Protein AF-A0A929NNJ4-F1 (afdb_monomer_lite)

Sequence (176 aa):
MVRTTPGKYLGALITALLLAGAASPASAVERREFLIELDGTFAEFVMYCTLIDGDIRKTVRRREYLPESYRIEADAVSCTVTMLDYRGRISGKLYADGRLIASAAQNAIRPIVKLRSDGPWGPARGVRSAVPIYRSPPPREPEPPTIPVVPPTGPGVPPVNPAVPPVNPSMPPSGQ

Structure (mmCIF, N/CA/C/O backbone):
data_AF-A0A929NNJ4-F1
#
_entry.id   AF-A0A929NNJ4-F1
#
loop_
_atom_site.group_PDB
_atom_site.id
_atom_site.type_symbol
_atom_site.label_atom_id
_atom_site.label_alt_id
_atom_site.label_comp_id
_atom_site.label_asym_id
_atom_site.label_entity_id
_atom_site.label_seq_id
_atom_site.pdbx_PDB_ins_code
_atom_site.Cartn_x
_atom_site.Cartn_y
_atom_site.Cartn_z
_atom_site.occupancy
_atom_site.B_iso_or_equiv
_atom_site.auth_seq_id
_atom_site.auth_comp_id
_atom_site.auth_asym_id
_atom_site.auth_atom_id
_atom_site.pdbx_PDB_model_num
ATOM 1 N N . MET A 1 1 ? -37.217 8.851 95.643 1.00 42.72 1 MET A N 1
ATOM 2 C CA . MET A 1 1 ? -35.910 8.753 94.949 1.00 42.72 1 MET A CA 1
ATOM 3 C C . MET A 1 1 ? -36.103 9.318 93.541 1.00 42.72 1 MET A C 1
ATOM 5 O O . MET A 1 1 ? -36.928 8.782 92.823 1.00 42.72 1 MET A O 1
ATOM 9 N N . VAL A 1 2 ? -35.764 10.593 93.291 1.00 39.16 2 VAL A N 1
ATOM 10 C CA . VAL A 1 2 ? -34.484 11.104 92.718 1.00 39.16 2 VAL A CA 1
ATOM 11 C C . VAL A 1 2 ? -34.218 10.486 91.329 1.00 39.16 2 VAL A C 1
ATOM 13 O O . VAL A 1 2 ? -33.918 9.306 91.261 1.00 39.16 2 VAL A O 1
ATOM 16 N N . ARG A 1 3 ? -34.643 11.121 90.222 1.00 42.41 3 ARG A N 1
ATOM 17 C CA . ARG A 1 3 ? -33.966 12.122 89.348 1.00 42.41 3 ARG A CA 1
ATOM 18 C C . ARG A 1 3 ? -32.731 11.619 88.558 1.00 42.41 3 ARG A C 1
ATOM 20 O O . ARG A 1 3 ? -31.843 10.997 89.122 1.00 42.41 3 ARG A O 1
ATOM 27 N N . THR A 1 4 ? -32.701 12.067 87.288 1.00 40.78 4 THR A N 1
ATOM 28 C CA . THR A 1 4 ? -31.572 12.363 86.359 1.00 40.78 4 THR A CA 1
ATOM 29 C C . THR A 1 4 ? -30.928 11.273 85.464 1.00 40.78 4 THR A C 1
ATOM 31 O O . THR A 1 4 ? -30.179 10.427 85.927 1.00 40.78 4 THR A O 1
ATOM 34 N N . THR A 1 5 ? -31.160 11.413 84.140 1.00 50.84 5 THR A N 1
ATOM 35 C CA . THR A 1 5 ? -30.254 11.205 82.959 1.00 50.84 5 THR A CA 1
ATOM 36 C C . THR A 1 5 ? -28.958 12.057 83.053 1.00 50.84 5 THR A C 1
ATOM 38 O O . THR A 1 5 ? -29.002 12.948 83.904 1.00 50.84 5 THR A O 1
ATOM 41 N N . PRO A 1 6 ? -27.867 11.970 82.214 1.00 54.28 6 PRO A N 1
ATOM 42 C CA . PRO A 1 6 ? -27.750 11.538 80.788 1.00 54.28 6 PRO A CA 1
ATOM 43 C C . PRO A 1 6 ? -26.390 10.888 80.328 1.00 54.28 6 PRO A C 1
ATOM 45 O O . PRO A 1 6 ? -25.454 10.750 81.104 1.00 54.28 6 PRO A O 1
ATOM 48 N N . GLY A 1 7 ? -26.233 10.595 79.020 1.00 45.91 7 GLY A N 1
ATOM 49 C CA . GLY A 1 7 ? -24.923 10.441 78.330 1.00 45.91 7 GLY A CA 1
ATOM 50 C C . GLY A 1 7 ? -25.023 9.699 76.979 1.00 45.91 7 GLY A C 1
ATOM 51 O O . GLY A 1 7 ? -25.159 8.487 76.966 1.00 45.91 7 GLY A O 1
ATOM 52 N N . LYS A 1 8 ? -25.225 10.376 75.835 1.00 47.72 8 LYS A N 1
ATOM 53 C CA . LYS A 1 8 ? -24.219 10.907 74.877 1.00 47.72 8 LYS A CA 1
ATOM 54 C C . LYS A 1 8 ? -23.260 9.869 74.251 1.00 47.72 8 LYS A C 1
ATOM 56 O O . LYS A 1 8 ? -22.149 9.721 74.731 1.00 47.72 8 LYS A O 1
ATOM 61 N N . TYR A 1 9 ? -23.647 9.316 73.099 1.00 50.12 9 TYR A N 1
ATOM 62 C CA . TYR A 1 9 ? -22.782 8.996 71.944 1.00 50.12 9 TYR A CA 1
ATOM 63 C C . TYR A 1 9 ? -23.667 9.246 70.706 1.00 50.12 9 TYR A C 1
ATOM 65 O O . TYR A 1 9 ? -24.702 8.609 70.565 1.00 50.12 9 TYR A O 1
ATOM 73 N N . LEU A 1 10 ? -23.547 10.355 69.967 1.00 49.69 10 LEU A N 1
ATOM 74 C CA . LEU A 1 10 ? -22.488 10.685 69.002 1.00 49.69 10 LEU A CA 1
ATOM 75 C C . LEU A 1 10 ? -22.126 9.481 68.124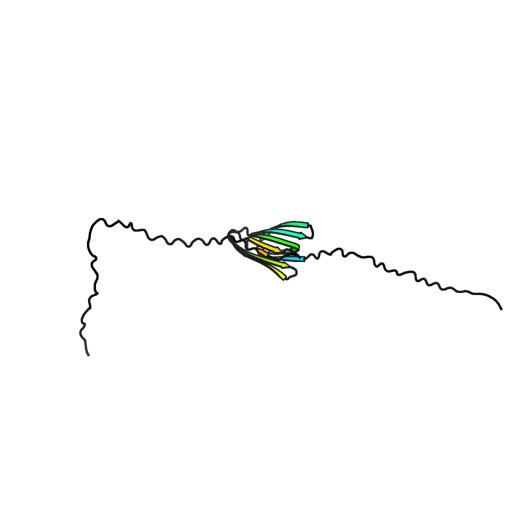 1.00 49.69 10 LEU A C 1
ATOM 77 O O . LEU A 1 10 ? -21.381 8.604 68.539 1.00 49.69 10 LEU A O 1
ATOM 81 N N . GLY A 1 11 ? -22.666 9.461 66.907 1.00 43.25 11 GLY A N 1
ATOM 82 C CA . GLY A 1 11 ? -22.386 8.430 65.914 1.00 43.25 11 GLY A CA 1
ATOM 83 C C . GLY A 1 11 ? -23.232 8.644 64.671 1.00 43.25 11 GLY A C 1
ATOM 84 O O . GLY A 1 11 ? -24.243 7.983 64.476 1.00 43.25 11 GLY A O 1
ATOM 85 N N . ALA A 1 12 ? -22.850 9.642 63.882 1.00 55.25 12 ALA A N 1
ATOM 86 C CA . ALA A 1 12 ? -23.418 9.921 62.577 1.00 55.25 12 ALA A CA 1
ATOM 87 C C . ALA A 1 12 ? -23.290 8.706 61.643 1.00 55.25 12 ALA A C 1
ATOM 89 O O . ALA A 1 12 ? -22.214 8.122 61.545 1.00 55.25 12 ALA A O 1
ATOM 90 N N . LEU A 1 13 ? -24.340 8.393 60.884 1.00 49.25 13 LEU A N 1
ATOM 91 C CA . LEU A 1 13 ? -24.173 7.718 59.598 1.00 49.25 13 LEU A CA 1
ATOM 92 C C . LEU A 1 13 ? -25.171 8.304 58.597 1.00 49.25 13 LEU A C 1
ATOM 94 O O . LEU A 1 13 ? -26.303 7.857 58.436 1.00 49.25 13 LEU A O 1
ATOM 98 N N . ILE A 1 14 ? -24.722 9.403 57.998 1.00 57.12 14 ILE A N 1
ATOM 99 C CA . ILE A 1 14 ? -25.339 10.092 56.873 1.00 57.12 14 ILE A CA 1
ATOM 100 C C . ILE A 1 14 ? -24.889 9.364 55.598 1.00 57.12 14 ILE A C 1
ATOM 102 O O . ILE A 1 14 ? -23.700 9.280 55.315 1.00 57.12 14 ILE A O 1
ATOM 106 N N . THR A 1 15 ? -25.879 8.854 54.868 1.00 54.75 15 THR A N 1
ATOM 107 C CA . THR A 1 15 ? -26.010 8.883 53.402 1.00 54.75 15 THR A CA 1
ATOM 108 C C . THR A 1 15 ? -24.862 8.338 52.544 1.00 54.75 15 THR A C 1
ATOM 110 O O . THR A 1 15 ? -23.898 9.034 52.245 1.00 54.75 15 THR A O 1
ATOM 113 N N . ALA A 1 16 ? -25.085 7.159 51.959 1.00 50.44 16 ALA A N 1
ATOM 114 C CA . ALA A 1 16 ? -24.471 6.766 50.691 1.00 50.44 16 ALA A CA 1
ATOM 115 C C . ALA A 1 16 ? -25.576 6.400 49.686 1.00 50.44 16 ALA A C 1
ATOM 117 O O . ALA A 1 16 ? -25.826 5.235 49.393 1.00 50.44 16 ALA A O 1
ATOM 118 N N . LEU A 1 17 ? -26.269 7.423 49.176 1.00 46.41 17 LEU A N 1
ATOM 119 C CA . LEU A 1 17 ? -27.062 7.310 47.955 1.00 46.41 17 LEU A CA 1
ATOM 120 C C . LEU A 1 17 ? -26.067 7.426 46.789 1.00 46.41 17 LEU A C 1
ATOM 122 O O . LEU A 1 17 ? -25.761 8.522 46.324 1.00 46.41 17 LEU A O 1
ATOM 126 N N . LEU A 1 18 ? -25.462 6.301 46.403 1.00 53.91 18 LEU A N 1
ATOM 127 C CA . LEU A 1 18 ? -24.557 6.240 45.258 1.00 53.91 18 LEU A CA 1
ATOM 128 C C . LEU A 1 18 ? -25.342 6.571 43.987 1.00 53.91 18 LEU A C 1
ATOM 130 O O . LEU A 1 18 ? -26.269 5.860 43.603 1.00 53.91 18 LEU A O 1
ATOM 134 N N . LEU A 1 19 ? -24.952 7.685 43.369 1.00 50.69 19 LEU A N 1
ATOM 135 C CA . LEU A 1 19 ? -25.428 8.166 42.085 1.00 50.69 19 LEU A CA 1
ATOM 136 C C . LEU A 1 19 ? -25.267 7.071 41.020 1.00 50.69 19 LEU A C 1
ATOM 138 O O . LEU A 1 19 ? -24.190 6.878 40.461 1.00 50.69 19 LEU A O 1
ATOM 142 N N . ALA A 1 20 ? -26.368 6.407 40.682 1.00 55.25 20 ALA A N 1
ATOM 143 C CA . ALA A 1 20 ? -26.547 5.780 39.382 1.00 55.25 20 ALA A CA 1
ATOM 144 C C . ALA A 1 20 ? -26.827 6.896 38.360 1.00 55.25 20 ALA A C 1
ATOM 146 O O . ALA A 1 20 ? -27.971 7.202 38.040 1.00 55.25 20 ALA A O 1
ATOM 147 N N . GLY A 1 21 ? -25.769 7.577 37.920 1.00 46.78 21 GLY A N 1
ATOM 148 C CA . GLY A 1 21 ? -25.830 8.667 36.949 1.00 46.78 21 GLY A CA 1
ATOM 149 C C . GLY A 1 21 ? -24.886 8.381 35.794 1.00 46.78 21 GLY A C 1
ATOM 150 O O . GLY A 1 21 ? -23.718 8.739 35.860 1.00 46.78 21 GLY A O 1
ATOM 151 N N . ALA A 1 22 ? -25.414 7.677 34.792 1.00 53.22 22 ALA A N 1
ATOM 152 C CA . ALA A 1 22 ? -24.862 7.388 33.471 1.00 53.22 22 ALA A CA 1
ATOM 153 C C . ALA A 1 22 ? -23.590 8.171 33.083 1.00 53.22 22 ALA A C 1
ATOM 155 O O . ALA A 1 22 ? -23.654 9.270 32.532 1.00 53.22 22 ALA A O 1
ATOM 156 N N . ALA A 1 23 ? -22.428 7.547 33.276 1.00 46.03 23 ALA A N 1
ATOM 157 C CA . ALA A 1 23 ? -21.293 7.820 32.413 1.00 46.03 23 ALA A CA 1
ATOM 158 C C . ALA A 1 23 ? -21.643 7.220 31.046 1.00 46.03 23 ALA A C 1
ATOM 160 O O . ALA A 1 23 ? -21.563 6.006 30.857 1.00 46.03 23 ALA A O 1
ATOM 161 N N . SER A 1 24 ? -22.105 8.054 30.113 1.00 51.75 24 SER A N 1
ATOM 162 C CA . SER A 1 24 ? -22.118 7.687 28.698 1.00 51.75 24 SER A CA 1
ATOM 163 C C . SER A 1 24 ? -20.737 7.124 28.364 1.00 51.75 24 SER A C 1
ATOM 165 O O . SER A 1 24 ? -19.749 7.792 28.688 1.00 51.75 24 SER A O 1
ATOM 167 N N . PRO A 1 25 ? -20.614 5.935 27.748 1.00 51.34 25 PRO A N 1
ATOM 168 C CA . PRO A 1 25 ? -19.348 5.576 27.150 1.00 51.34 25 PRO A CA 1
ATOM 169 C C . PRO A 1 25 ? -19.109 6.639 26.081 1.00 51.34 25 PRO A C 1
ATOM 171 O O . PRO A 1 25 ? -19.768 6.654 25.044 1.00 51.34 25 PRO A O 1
ATOM 174 N N . ALA A 1 26 ? -18.216 7.589 26.361 1.00 47.47 26 ALA A N 1
ATOM 175 C CA . ALA A 1 26 ? -17.496 8.251 25.297 1.00 47.47 26 ALA A CA 1
ATOM 176 C C . ALA A 1 26 ? -16.892 7.088 24.521 1.00 47.47 26 ALA A C 1
ATOM 178 O O . ALA A 1 26 ? -16.036 6.390 25.063 1.00 47.47 26 ALA A O 1
ATOM 179 N N . SER A 1 27 ? -17.473 6.782 23.360 1.00 45.88 27 SER A N 1
ATOM 180 C C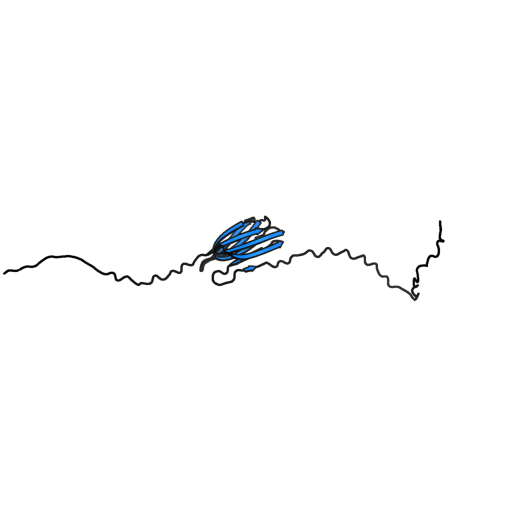A . SER A 1 27 ? -17.031 5.710 22.487 1.00 45.88 27 SER A CA 1
ATOM 181 C C . SER A 1 27 ? -15.539 5.907 22.303 1.00 45.88 27 SER A C 1
ATOM 183 O O . SER A 1 27 ? -15.118 6.815 21.588 1.00 45.88 27 SER A O 1
ATOM 185 N N . ALA A 1 28 ? -14.741 5.136 23.038 1.00 51.00 28 ALA A N 1
ATOM 186 C CA . ALA A 1 28 ? -13.317 5.074 22.828 1.00 51.00 28 ALA A CA 1
ATOM 187 C C . ALA A 1 28 ? -13.200 4.475 21.435 1.00 51.00 28 ALA A C 1
ATOM 189 O O . ALA A 1 28 ? -13.417 3.280 21.250 1.00 51.00 28 ALA A O 1
ATOM 190 N N . VAL A 1 29 ? -13.028 5.346 20.442 1.00 55.66 29 VAL A N 1
ATOM 191 C CA . VAL A 1 29 ? -12.755 4.945 19.071 1.00 55.66 29 VAL A CA 1
ATOM 192 C C . VAL A 1 29 ? -11.460 4.155 19.168 1.00 55.66 29 VAL A C 1
ATOM 194 O O . VAL A 1 29 ? -10.402 4.707 19.471 1.00 55.66 29 VAL A O 1
ATOM 197 N N . GLU A 1 30 ? -11.590 2.834 19.093 1.00 61.38 30 GLU A N 1
ATOM 198 C CA . GLU A 1 30 ? -10.492 1.896 19.248 1.00 61.38 30 GLU A CA 1
ATOM 199 C C . GLU A 1 30 ? -9.590 2.052 18.025 1.00 61.38 30 GLU A C 1
ATOM 201 O O . GLU A 1 30 ? -9.815 1.443 16.978 1.00 61.38 30 GLU A O 1
ATOM 206 N N . ARG A 1 31 ? -8.605 2.949 18.146 1.00 66.50 31 ARG A N 1
ATOM 207 C CA . ARG A 1 31 ? -7.603 3.189 17.111 1.00 66.50 31 ARG A CA 1
ATOM 208 C C . ARG A 1 31 ? -6.886 1.884 16.821 1.00 66.50 31 ARG A C 1
ATOM 210 O O . ARG A 1 31 ? -6.302 1.284 17.722 1.00 66.50 31 ARG A O 1
ATOM 217 N N . ARG A 1 32 ? -6.904 1.470 15.557 1.00 77.94 32 ARG A N 1
ATOM 218 C CA . ARG A 1 32 ? -6.194 0.270 15.119 1.00 77.94 32 ARG A CA 1
ATOM 219 C C . ARG A 1 32 ? -4.782 0.619 14.683 1.00 77.94 32 ARG A C 1
ATOM 221 O O . ARG A 1 32 ? -4.543 1.639 14.031 1.00 77.94 32 ARG A O 1
ATOM 228 N N . GLU A 1 33 ? -3.845 -0.260 15.021 1.00 89.38 33 GLU A N 1
ATOM 229 C CA . GLU A 1 33 ? -2.486 -0.180 14.503 1.00 89.38 33 GLU A CA 1
ATOM 230 C C . GLU A 1 33 ? -2.408 -0.950 13.180 1.00 89.38 33 GLU A C 1
ATOM 232 O O . GLU A 1 33 ? -2.652 -2.160 13.108 1.00 89.38 33 GLU A O 1
ATOM 237 N N . PHE A 1 34 ? -2.034 -0.242 12.118 1.00 90.31 34 PHE A N 1
ATOM 238 C CA . PHE A 1 34 ? -1.702 -0.821 10.827 1.00 90.31 34 PHE A CA 1
ATOM 239 C C . PHE A 1 34 ? -0.189 -0.851 10.628 1.00 90.31 34 PHE A C 1
ATOM 241 O O . PHE A 1 34 ? 0.508 0.133 10.879 1.00 90.31 34 PHE A O 1
ATOM 248 N N . LEU A 1 35 ? 0.309 -1.959 10.084 1.00 93.12 35 LEU A N 1
ATOM 249 C CA . LEU A 1 35 ? 1.682 -2.084 9.602 1.00 93.12 35 LEU A CA 1
ATOM 250 C C . LEU A 1 35 ? 1.663 -2.292 8.089 1.00 93.12 35 LEU A C 1
ATOM 252 O O . LEU A 1 35 ? 1.007 -3.202 7.584 1.00 93.12 35 LEU A O 1
ATOM 256 N N . ILE A 1 36 ? 2.397 -1.458 7.363 1.00 94.19 36 ILE A N 1
ATOM 257 C CA . ILE A 1 36 ? 2.657 -1.630 5.936 1.00 94.19 36 ILE A CA 1
ATOM 258 C C . ILE A 1 36 ? 4.092 -2.105 5.777 1.00 94.19 36 ILE A C 1
ATOM 260 O O . ILE A 1 36 ? 5.006 -1.426 6.227 1.00 94.19 36 ILE A O 1
ATOM 264 N N . GLU A 1 37 ? 4.287 -3.230 5.101 1.00 96.00 37 GLU A N 1
ATOM 265 C CA . GLU A 1 37 ? 5.607 -3.705 4.684 1.00 96.00 37 GLU A CA 1
ATOM 266 C C . GLU A 1 37 ? 5.710 -3.615 3.166 1.00 96.00 37 GLU A C 1
ATOM 268 O O . GLU A 1 37 ? 4.854 -4.146 2.449 1.00 96.00 37 GLU A O 1
ATOM 273 N N . LEU A 1 38 ? 6.754 -2.955 2.676 1.00 96.00 38 LEU A N 1
ATOM 274 C CA . LEU A 1 38 ? 7.072 -2.822 1.264 1.00 96.00 38 LEU A CA 1
ATOM 275 C C . LEU A 1 38 ? 8.399 -3.516 0.974 1.00 96.00 38 LEU A C 1
ATOM 277 O O . LEU A 1 38 ? 9.406 -3.274 1.631 1.00 96.00 38 LEU A O 1
ATOM 281 N N . ASP A 1 39 ? 8.398 -4.356 -0.048 1.00 95.69 39 ASP A N 1
ATOM 282 C CA . ASP A 1 39 ? 9.560 -5.128 -0.477 1.00 95.69 39 ASP A CA 1
ATOM 283 C C . ASP A 1 39 ? 9.597 -5.188 -2.007 1.00 95.69 39 ASP A C 1
ATOM 285 O O . ASP A 1 39 ? 8.575 -5.007 -2.675 1.00 95.69 39 ASP A O 1
ATOM 289 N N . GLY A 1 40 ? 10.758 -5.434 -2.600 1.00 91.50 40 GLY A N 1
ATOM 290 C CA . GLY A 1 40 ? 10.916 -5.404 -4.042 1.00 91.50 40 GLY A CA 1
ATOM 291 C C . GLY A 1 40 ? 12.353 -5.274 -4.517 1.00 91.50 40 GLY A C 1
ATOM 292 O O . GLY A 1 40 ? 13.310 -5.552 -3.804 1.00 91.50 40 GLY A O 1
ATOM 293 N N . THR A 1 41 ? 12.490 -4.874 -5.775 1.00 92.19 41 THR A N 1
ATOM 294 C CA . THR A 1 41 ? 13.759 -4.394 -6.321 1.00 92.19 41 THR A CA 1
ATOM 295 C C . THR A 1 41 ? 14.153 -3.118 -5.576 1.00 92.19 41 THR A C 1
ATOM 297 O O . THR A 1 41 ? 13.300 -2.254 -5.389 1.00 92.19 41 THR A O 1
ATOM 300 N N . PHE A 1 42 ? 15.420 -2.993 -5.165 1.00 92.12 42 PHE A N 1
ATOM 301 C CA . PHE A 1 42 ? 15.932 -1.765 -4.549 1.00 92.12 42 PHE A CA 1
ATOM 302 C C . PHE A 1 42 ? 15.760 -0.599 -5.527 1.00 92.12 42 PHE A C 1
ATOM 304 O O . PHE A 1 42 ? 16.390 -0.580 -6.583 1.00 92.12 42 PHE A O 1
ATOM 311 N N . ALA A 1 43 ? 14.851 0.311 -5.193 1.00 91.88 43 ALA A N 1
ATOM 312 C CA . ALA A 1 43 ? 14.374 1.371 -6.066 1.00 91.88 43 ALA A CA 1
ATOM 313 C C . ALA A 1 43 ? 13.715 2.465 -5.229 1.00 91.88 43 ALA A C 1
ATOM 315 O O . ALA A 1 43 ? 13.156 2.194 -4.160 1.00 91.88 43 ALA A O 1
ATOM 316 N N . GLU A 1 44 ? 13.725 3.691 -5.743 1.00 95.25 44 GLU A N 1
ATOM 317 C CA . GLU A 1 44 ? 12.958 4.778 -5.147 1.00 95.25 44 GLU A CA 1
ATOM 318 C C . GLU A 1 44 ? 11.456 4.580 -5.411 1.00 95.25 44 GLU A C 1
ATOM 320 O O . GLU A 1 44 ? 11.038 4.156 -6.495 1.00 95.25 44 GLU A O 1
ATOM 325 N N . PHE A 1 45 ? 10.616 4.927 -4.440 1.00 94.56 45 PHE A N 1
ATOM 326 C CA . PHE A 1 45 ? 9.167 4.913 -4.588 1.00 94.56 45 PHE A CA 1
ATOM 327 C C . PHE A 1 45 ? 8.520 6.170 -4.013 1.00 94.56 45 PHE A C 1
ATOM 329 O O . PHE A 1 45 ? 9.077 6.873 -3.173 1.00 94.56 45 PHE A O 1
ATOM 336 N N . VAL A 1 46 ? 7.291 6.439 -4.453 1.00 96.38 46 VAL A N 1
ATOM 337 C CA . VAL A 1 46 ? 6.402 7.425 -3.837 1.00 96.38 46 VAL A CA 1
ATOM 338 C C . VAL A 1 46 ? 5.161 6.711 -3.332 1.00 96.38 46 VAL A C 1
ATOM 340 O O . VAL A 1 46 ? 4.507 5.977 -4.072 1.00 96.38 46 VAL A O 1
ATOM 343 N N . MET A 1 47 ? 4.821 6.958 -2.072 1.00 95.56 47 MET A N 1
ATOM 344 C CA . MET A 1 47 ? 3.626 6.436 -1.428 1.00 95.56 47 MET A CA 1
ATOM 345 C C . MET A 1 47 ? 2.672 7.575 -1.080 1.00 95.56 47 MET A C 1
ATOM 347 O O . MET A 1 47 ? 3.064 8.573 -0.477 1.00 95.56 47 MET A O 1
ATOM 351 N N . TYR A 1 48 ? 1.403 7.400 -1.431 1.00 95.00 48 TYR A N 1
ATOM 352 C CA . TYR A 1 48 ? 0.303 8.277 -1.050 1.00 95.00 48 TYR A CA 1
ATOM 353 C C . TYR A 1 48 ? -0.688 7.483 -0.213 1.00 95.00 48 TYR A C 1
ATOM 355 O O . TYR A 1 48 ? -1.348 6.587 -0.737 1.00 95.00 48 TYR A O 1
ATOM 363 N N . CYS A 1 49 ? -0.803 7.820 1.067 1.00 92.44 49 CYS A N 1
ATOM 364 C CA . CYS A 1 49 ? -1.731 7.190 1.997 1.00 92.44 49 CYS A CA 1
ATOM 365 C C . CYS A 1 49 ? -2.826 8.166 2.405 1.00 92.44 49 CYS A C 1
ATOM 367 O O . CYS A 1 49 ? -2.544 9.262 2.885 1.00 92.44 49 CYS A O 1
ATOM 369 N N . THR A 1 50 ? -4.079 7.757 2.251 1.00 91.94 50 THR A N 1
ATOM 370 C CA . THR A 1 50 ? -5.220 8.379 2.919 1.00 91.94 50 THR A CA 1
ATOM 371 C C . THR A 1 50 ? -5.484 7.627 4.218 1.00 91.94 50 THR A C 1
ATOM 373 O O . THR A 1 50 ? -5.687 6.415 4.186 1.00 91.94 50 THR A O 1
ATOM 376 N N . LEU A 1 51 ? -5.471 8.353 5.331 1.00 91.25 51 LEU A N 1
ATOM 377 C CA . LEU A 1 51 ? -5.765 7.882 6.679 1.00 91.25 51 LEU A CA 1
ATOM 378 C C . LEU A 1 51 ? -7.126 8.433 7.102 1.00 91.25 51 LEU A C 1
ATOM 380 O O . LEU A 1 51 ? -7.419 9.603 6.832 1.00 91.25 51 LEU A O 1
ATOM 384 N N . ILE A 1 52 ? -7.932 7.597 7.743 1.00 88.25 52 ILE A N 1
ATOM 385 C CA . ILE A 1 52 ? -9.235 7.962 8.301 1.00 88.25 52 ILE A CA 1
ATOM 386 C C . ILE A 1 52 ? -9.169 7.703 9.809 1.00 88.25 52 ILE A C 1
ATOM 388 O O . ILE A 1 52 ? -8.810 6.595 10.195 1.00 88.25 52 ILE A O 1
ATOM 392 N N . ASP A 1 53 ? -9.463 8.714 10.626 1.00 86.56 53 ASP A N 1
ATOM 393 C CA . ASP A 1 53 ? -9.550 8.654 12.099 1.00 86.56 53 ASP A CA 1
ATOM 394 C C . ASP A 1 53 ? -10.842 9.380 12.509 1.00 86.56 53 ASP A C 1
ATOM 396 O O . ASP A 1 53 ? -10.925 10.610 12.425 1.00 86.56 53 ASP A O 1
ATOM 400 N N . GLY A 1 54 ? -11.894 8.622 12.816 1.00 82.12 54 GLY A N 1
ATOM 401 C CA . GLY A 1 54 ? -13.262 9.119 12.933 1.00 82.12 54 GLY A CA 1
ATOM 402 C C . GLY A 1 54 ? -13.709 9.879 11.679 1.00 82.12 54 GLY A C 1
ATOM 403 O O . GLY A 1 54 ? -13.668 9.360 10.562 1.00 82.12 54 GLY A O 1
ATOM 404 N N . ASP A 1 55 ? -14.097 11.142 11.861 1.00 82.12 55 ASP A N 1
ATOM 405 C CA . ASP A 1 55 ? -14.514 12.043 10.777 1.00 82.12 55 ASP A CA 1
ATOM 406 C C . ASP A 1 55 ? -13.334 12.726 10.058 1.00 82.12 55 ASP A C 1
ATOM 408 O O . ASP A 1 55 ? -13.514 13.457 9.078 1.00 82.12 55 ASP A O 1
ATOM 412 N N . ILE A 1 56 ? -12.103 12.517 10.532 1.00 83.75 56 ILE A N 1
ATOM 413 C CA . ILE A 1 56 ? -10.918 13.188 10.005 1.00 83.75 56 ILE A CA 1
ATOM 414 C C . ILE A 1 56 ? -10.310 12.354 8.882 1.00 83.75 56 ILE A C 1
ATOM 416 O O . ILE A 1 56 ? -9.913 11.204 9.060 1.00 83.75 56 ILE A O 1
ATOM 420 N N . ARG A 1 57 ? -10.140 12.988 7.717 1.00 90.06 57 ARG A N 1
ATOM 421 C CA . ARG A 1 57 ? -9.418 12.423 6.574 1.00 90.06 57 ARG A CA 1
ATOM 422 C C . ARG A 1 57 ? -8.099 13.156 6.354 1.00 90.06 57 ARG A C 1
ATOM 424 O O . ARG A 1 57 ? -8.087 14.320 5.957 1.00 90.06 57 ARG A O 1
ATOM 431 N N . LYS A 1 58 ? -6.977 12.456 6.526 1.00 89.56 58 LYS A N 1
ATOM 432 C CA . LYS A 1 58 ? -5.622 12.990 6.309 1.00 89.56 58 LYS A CA 1
ATOM 433 C C . LYS A 1 58 ? -4.948 12.293 5.135 1.00 89.56 58 LYS A C 1
ATOM 435 O O . LYS A 1 58 ? -5.028 11.079 5.003 1.00 89.56 58 LYS A O 1
ATOM 440 N N . THR A 1 59 ? -4.242 13.044 4.290 1.00 92.12 59 THR A N 1
ATOM 441 C CA . THR A 1 59 ? -3.401 12.462 3.231 1.00 92.12 59 THR A CA 1
ATOM 442 C C . THR A 1 59 ? -1.935 12.690 3.565 1.00 92.12 59 THR A C 1
ATOM 444 O O . THR A 1 59 ? -1.525 13.815 3.837 1.00 92.12 59 THR A O 1
ATOM 447 N N . VAL A 1 60 ? -1.146 11.619 3.546 1.00 93.31 60 VAL A N 1
ATOM 448 C CA . VAL A 1 60 ? 0.299 11.640 3.772 1.00 93.31 60 VAL A CA 1
ATOM 449 C C . VAL A 1 60 ? 0.996 11.169 2.505 1.00 93.31 60 VAL A C 1
ATOM 451 O O . VAL A 1 60 ? 0.626 10.150 1.921 1.00 93.31 60 VAL A O 1
ATOM 454 N N . ARG A 1 61 ? 2.015 11.917 2.085 1.00 95.50 61 ARG A N 1
ATOM 455 C CA . ARG A 1 61 ? 2.893 11.556 0.974 1.00 95.50 61 ARG A CA 1
ATOM 456 C C . ARG A 1 61 ? 4.283 11.254 1.518 1.00 95.50 61 ARG A C 1
ATOM 458 O O . ARG A 1 61 ? 4.815 12.055 2.280 1.00 95.50 61 ARG A O 1
ATOM 465 N N . ARG A 1 62 ? 4.873 10.145 1.084 1.00 94.62 62 ARG A N 1
ATOM 466 C CA . ARG A 1 62 ? 6.258 9.761 1.385 1.00 94.62 62 ARG A CA 1
ATOM 467 C C . ARG A 1 62 ? 7.009 9.436 0.102 1.00 94.62 62 ARG A C 1
ATOM 469 O O . ARG A 1 62 ? 6.392 9.036 -0.886 1.00 94.62 62 ARG A O 1
ATOM 476 N N . ARG A 1 63 ? 8.321 9.648 0.116 1.00 96.25 63 ARG A N 1
ATOM 477 C CA . ARG A 1 63 ? 9.234 9.323 -0.982 1.00 96.25 63 ARG A CA 1
ATOM 478 C C . ARG A 1 63 ? 10.510 8.758 -0.377 1.00 96.25 63 ARG A C 1
ATOM 480 O O . ARG A 1 63 ? 11.223 9.501 0.288 1.00 96.25 63 ARG A O 1
ATOM 487 N N . GLU A 1 64 ? 10.718 7.460 -0.546 1.00 95.56 64 GLU A N 1
ATOM 488 C CA . GLU A 1 64 ? 11.739 6.667 0.152 1.00 95.56 64 GLU A CA 1
ATOM 489 C C . GLU A 1 64 ? 12.223 5.529 -0.777 1.00 95.56 64 GLU A C 1
ATOM 491 O O . GLU A 1 64 ? 11.875 5.514 -1.963 1.00 95.56 64 GLU A O 1
ATOM 496 N N . TYR A 1 65 ? 13.041 4.600 -0.275 1.00 95.50 65 TYR A N 1
ATOM 497 C CA . TYR A 1 65 ? 13.612 3.484 -1.044 1.00 95.50 65 TYR A CA 1
ATOM 498 C C . TYR A 1 65 ? 13.121 2.138 -0.508 1.00 95.50 65 TYR A C 1
ATOM 500 O O . TYR A 1 65 ? 12.937 1.984 0.691 1.00 95.50 65 TYR A O 1
ATOM 508 N N . LEU A 1 66 ? 12.897 1.161 -1.389 1.00 93.19 66 LEU A N 1
ATOM 509 C CA . LEU A 1 66 ? 12.580 -0.215 -0.984 1.00 93.19 66 LEU A CA 1
ATOM 510 C C . LEU A 1 66 ? 13.835 -0.948 -0.473 1.00 93.19 66 LEU A C 1
ATOM 512 O O . LEU A 1 66 ? 14.904 -0.737 -1.049 1.00 93.19 66 LEU A O 1
ATOM 516 N N . PRO A 1 67 ? 13.716 -1.895 0.478 1.00 95.62 67 PRO A N 1
ATOM 517 C CA . PRO A 1 67 ? 12.520 -2.257 1.252 1.00 95.62 67 PRO A CA 1
ATOM 518 C C . PRO A 1 67 ? 12.263 -1.285 2.416 1.00 95.62 67 PRO A C 1
ATOM 520 O O . PRO A 1 67 ? 13.205 -0.710 2.947 1.00 95.62 67 PRO A O 1
ATOM 523 N N . GLU A 1 68 ? 11.004 -1.136 2.837 1.00 97.50 68 GLU A N 1
ATOM 524 C CA . GLU A 1 68 ? 10.631 -0.196 3.906 1.00 97.50 68 GLU A CA 1
ATOM 525 C C . GLU A 1 68 ? 9.376 -0.635 4.677 1.00 97.50 68 GLU A C 1
ATOM 527 O O . GLU A 1 68 ? 8.538 -1.373 4.147 1.00 97.50 68 GLU A O 1
ATOM 532 N N . SER A 1 69 ? 9.218 -0.172 5.923 1.00 96.25 69 SER A N 1
ATOM 533 C CA . SER A 1 69 ? 8.058 -0.498 6.763 1.00 96.25 69 SER A CA 1
ATOM 534 C C . SER A 1 69 ? 7.469 0.714 7.491 1.00 96.25 69 SER A C 1
ATOM 536 O O . SER A 1 69 ? 8.190 1.576 7.985 1.00 96.25 69 SER A O 1
ATOM 538 N N . TYR A 1 70 ? 6.139 0.771 7.605 1.00 95.12 70 TYR A N 1
ATOM 539 C CA . TYR A 1 70 ? 5.434 1.897 8.223 1.00 95.12 70 TYR A CA 1
ATOM 540 C C . TYR A 1 70 ? 4.372 1.445 9.211 1.00 95.12 70 TYR A C 1
ATOM 542 O O . TYR A 1 70 ? 3.448 0.720 8.844 1.00 95.12 70 TYR A O 1
ATOM 550 N N . ARG A 1 71 ? 4.456 1.966 10.436 1.00 94.31 71 ARG A N 1
ATOM 551 C CA . ARG A 1 71 ? 3.382 1.891 11.430 1.00 94.31 71 ARG A CA 1
ATOM 552 C C . ARG A 1 71 ? 2.470 3.103 11.306 1.00 94.31 71 ARG A C 1
ATOM 554 O O . ARG A 1 71 ? 2.942 4.231 11.147 1.00 94.31 71 ARG A O 1
ATOM 561 N N . ILE A 1 72 ? 1.168 2.857 11.326 1.00 91.44 72 ILE A N 1
ATOM 562 C CA . ILE A 1 72 ? 0.129 3.859 11.115 1.00 91.44 72 ILE A CA 1
ATOM 563 C C . ILE A 1 72 ? -0.996 3.588 12.107 1.00 91.44 72 ILE A C 1
ATOM 565 O O . ILE A 1 72 ? -1.596 2.520 12.080 1.00 91.44 72 ILE A O 1
ATOM 569 N N . GLU A 1 73 ? -1.324 4.580 12.924 1.00 90.12 73 GLU A N 1
ATOM 570 C CA . GLU A 1 73 ? -2.528 4.565 13.753 1.00 90.12 73 GLU A CA 1
ATOM 571 C C . GLU A 1 73 ? -3.657 5.266 12.996 1.00 90.12 73 GLU A C 1
ATOM 573 O O . GLU A 1 73 ? -3.524 6.433 12.611 1.00 90.12 73 GLU A O 1
ATOM 578 N N . ALA A 1 74 ? -4.731 4.531 12.713 1.00 89.06 74 ALA A N 1
ATOM 579 C CA . ALA A 1 74 ? -5.919 5.026 12.023 1.00 89.06 74 ALA A CA 1
ATOM 580 C C . ALA A 1 74 ? -7.085 4.042 12.215 1.00 89.06 74 ALA A C 1
ATOM 582 O O . ALA A 1 74 ? -6.880 2.890 12.587 1.00 89.06 74 ALA A O 1
ATOM 583 N N . ASP A 1 75 ? -8.301 4.450 11.869 1.00 86.06 75 ASP A N 1
ATOM 584 C CA . ASP A 1 75 ? -9.446 3.539 11.759 1.00 86.06 75 ASP A CA 1
ATOM 585 C C . ASP A 1 75 ? -9.439 2.800 10.415 1.00 86.06 75 ASP A C 1
ATOM 587 O O . ASP A 1 75 ? -9.817 1.630 10.319 1.00 86.06 75 ASP A O 1
ATOM 591 N N . ALA A 1 76 ? -8.981 3.477 9.358 1.00 87.75 76 ALA A N 1
ATOM 592 C CA . ALA A 1 76 ? -8.822 2.907 8.026 1.00 87.75 76 ALA A CA 1
ATOM 593 C C . ALA A 1 76 ? -7.657 3.550 7.263 1.00 87.75 76 ALA A C 1
ATOM 595 O O . ALA A 1 76 ? -7.301 4.714 7.468 1.00 87.75 76 ALA A O 1
ATOM 596 N N . VAL A 1 77 ? -7.082 2.789 6.329 1.00 89.62 77 VAL A N 1
ATOM 597 C CA . VAL A 1 77 ? -5.927 3.216 5.534 1.00 89.62 77 VAL A CA 1
ATOM 598 C C . VAL A 1 77 ? -6.088 2.815 4.074 1.00 89.62 77 VAL A C 1
ATOM 600 O O . VAL A 1 77 ? -6.460 1.692 3.755 1.00 89.62 77 VAL A O 1
ATOM 603 N N . SER A 1 78 ? -5.769 3.725 3.158 1.00 90.75 78 SER A N 1
ATOM 604 C CA . SER A 1 78 ? -5.714 3.454 1.721 1.00 90.75 78 SER A CA 1
ATOM 605 C C . SER A 1 78 ? -4.442 4.047 1.138 1.00 90.75 78 SER A C 1
ATOM 607 O O . SER A 1 78 ? -4.354 5.257 0.936 1.00 90.75 78 SER A O 1
ATOM 609 N N . CYS A 1 79 ? -3.474 3.193 0.829 1.00 92.12 79 CYS A N 1
ATOM 610 C CA . CYS A 1 79 ? -2.179 3.573 0.288 1.00 92.12 79 CYS A CA 1
ATOM 611 C C . CYS A 1 79 ? -2.027 3.144 -1.172 1.00 92.12 79 CYS A C 1
ATOM 613 O O . CYS A 1 79 ? -2.359 2.023 -1.554 1.00 92.12 79 CYS A O 1
ATOM 615 N N . THR A 1 80 ? -1.488 4.042 -1.990 1.00 93.19 80 THR A N 1
ATOM 616 C CA . THR A 1 80 ? -0.978 3.743 -3.332 1.00 93.19 80 THR A CA 1
ATOM 617 C C . THR A 1 80 ? 0.525 3.946 -3.321 1.00 93.19 80 THR A C 1
ATOM 619 O O . THR A 1 80 ? 0.990 5.020 -2.947 1.00 93.19 80 THR A O 1
ATOM 622 N N . VAL A 1 81 ? 1.270 2.930 -3.740 1.00 94.00 81 VAL A N 1
ATOM 623 C CA . VAL A 1 81 ? 2.727 2.956 -3.829 1.00 94.00 81 VAL A CA 1
ATOM 624 C C . VAL A 1 81 ? 3.122 2.804 -5.284 1.00 94.00 81 VAL A C 1
ATOM 626 O O . VAL A 1 81 ? 2.711 1.846 -5.938 1.00 94.00 81 VAL A O 1
ATOM 629 N N . THR A 1 82 ? 3.921 3.742 -5.774 1.00 92.9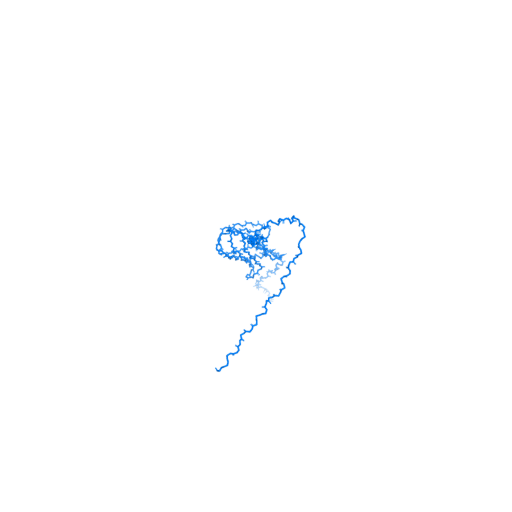4 82 THR A N 1
ATOM 630 C CA . THR A 1 82 ? 4.423 3.772 -7.145 1.00 92.94 82 THR A CA 1
ATOM 631 C C . THR A 1 82 ? 5.938 3.751 -7.101 1.00 92.94 82 THR A C 1
ATOM 633 O O . THR A 1 82 ? 6.550 4.670 -6.559 1.00 92.94 82 THR A O 1
ATOM 636 N N . MET A 1 83 ? 6.545 2.728 -7.690 1.00 92.25 83 MET A N 1
ATOM 637 C CA . MET A 1 83 ? 7.993 2.688 -7.871 1.00 92.25 83 MET A CA 1
ATOM 638 C C . MET A 1 83 ? 8.377 3.658 -8.996 1.00 92.25 83 MET A C 1
ATOM 640 O O . MET A 1 83 ? 7.724 3.685 -10.044 1.00 92.25 83 MET A O 1
ATOM 644 N N . LEU A 1 84 ? 9.391 4.489 -8.765 1.00 89.25 84 LEU A N 1
ATOM 645 C CA . LEU A 1 84 ? 9.818 5.521 -9.713 1.00 89.25 84 LEU A CA 1
ATOM 646 C C . LEU A 1 84 ? 10.738 4.975 -10.808 1.00 89.25 84 LEU A C 1
ATOM 648 O O . LEU A 1 84 ? 10.802 5.552 -11.897 1.00 89.25 84 LEU A O 1
ATOM 652 N N . ASP A 1 85 ? 11.385 3.843 -10.546 1.00 85.25 85 ASP A N 1
ATOM 653 C CA . ASP A 1 85 ? 12.257 3.185 -11.508 1.00 85.25 85 ASP A CA 1
ATOM 654 C C . ASP A 1 85 ? 11.503 2.628 -12.716 1.00 85.25 85 ASP A C 1
ATOM 656 O O . ASP A 1 85 ? 10.326 2.250 -12.667 1.00 85.25 85 ASP A O 1
ATOM 660 N N . TYR A 1 86 ? 12.220 2.557 -13.840 1.00 76.62 86 TYR A N 1
ATOM 661 C CA . TYR A 1 86 ? 11.635 2.154 -15.112 1.00 76.62 86 TYR A CA 1
ATOM 662 C C . TYR A 1 86 ? 11.137 0.709 -15.092 1.00 76.62 86 TYR A C 1
ATOM 664 O O . TYR A 1 86 ? 10.085 0.446 -15.659 1.00 76.62 86 TYR A O 1
ATOM 672 N N . ARG A 1 87 ? 11.841 -0.226 -14.445 1.00 86.69 87 ARG A N 1
ATOM 673 C CA . ARG A 1 87 ? 11.457 -1.644 -14.352 1.00 86.69 87 ARG A CA 1
ATOM 674 C C . ARG A 1 87 ? 11.831 -2.211 -12.996 1.00 86.69 87 ARG A C 1
ATOM 676 O O . ARG A 1 87 ? 12.894 -1.905 -12.476 1.00 86.69 87 ARG A O 1
ATOM 683 N N . GLY A 1 88 ? 10.989 -3.095 -12.478 1.00 88.81 88 GLY A N 1
ATOM 684 C CA . GLY A 1 88 ? 11.298 -3.852 -11.274 1.00 88.81 88 GLY A CA 1
ATOM 685 C C . GLY A 1 88 ? 10.066 -4.512 -10.679 1.00 88.81 88 GLY A C 1
ATOM 686 O O . GLY A 1 88 ? 8.973 -4.497 -11.256 1.00 88.81 88 GLY A O 1
ATOM 687 N N . ARG A 1 89 ? 10.264 -5.099 -9.503 1.00 91.94 89 ARG A N 1
ATOM 688 C CA . ARG A 1 89 ? 9.210 -5.720 -8.708 1.00 91.94 89 ARG A CA 1
ATOM 689 C C . ARG A 1 89 ? 8.939 -4.864 -7.484 1.00 91.94 89 ARG A C 1
ATOM 691 O O . ARG A 1 89 ? 9.876 -4.493 -6.794 1.00 91.94 89 ARG A O 1
ATOM 698 N N . ILE A 1 90 ? 7.669 -4.662 -7.165 1.00 92.12 90 ILE A N 1
ATOM 699 C CA . ILE A 1 90 ? 7.237 -4.149 -5.867 1.00 92.12 90 ILE A CA 1
ATOM 700 C C . ILE A 1 90 ? 6.162 -5.068 -5.298 1.00 92.12 90 ILE A C 1
ATOM 702 O O . ILE A 1 90 ? 5.303 -5.584 -6.017 1.00 92.12 90 ILE A O 1
ATOM 706 N N . SER A 1 91 ? 6.220 -5.290 -4.000 1.00 93.12 91 SER A N 1
ATOM 707 C CA . SER A 1 91 ? 5.232 -6.008 -3.218 1.00 93.12 91 SER A CA 1
ATOM 708 C C . SER A 1 91 ? 4.937 -5.224 -1.957 1.00 93.12 91 SER A C 1
ATOM 710 O O . SER A 1 91 ? 5.827 -4.629 -1.362 1.00 93.12 91 SER A O 1
ATOM 712 N N . GLY A 1 92 ? 3.672 -5.214 -1.579 1.00 92.81 92 GLY A N 1
ATOM 713 C CA . GLY A 1 92 ? 3.191 -4.571 -0.382 1.00 92.81 92 GLY A CA 1
ATOM 714 C C . GLY A 1 92 ? 2.323 -5.535 0.407 1.00 92.81 92 GLY A C 1
ATOM 715 O O . GLY A 1 92 ? 1.521 -6.281 -0.167 1.00 92.81 92 GLY A O 1
ATOM 716 N N . LYS A 1 93 ? 2.475 -5.507 1.722 1.00 92.38 93 LYS A N 1
ATOM 717 C CA . LYS A 1 93 ? 1.639 -6.217 2.682 1.00 92.38 93 LYS A CA 1
ATOM 718 C C . LYS A 1 93 ? 1.085 -5.206 3.673 1.00 92.38 93 LYS A C 1
ATOM 720 O O . LYS A 1 93 ? 1.784 -4.281 4.069 1.00 92.38 93 LYS A O 1
ATOM 725 N N . LEU A 1 94 ? -0.173 -5.380 4.042 1.00 90.38 94 LEU A N 1
ATOM 726 C CA . LEU A 1 94 ? -0.864 -4.572 5.033 1.00 90.38 94 LEU A CA 1
ATOM 727 C C . LEU A 1 94 ? -1.354 -5.495 6.141 1.00 90.38 94 LEU A C 1
ATOM 729 O O . LEU A 1 94 ? -2.127 -6.422 5.880 1.00 90.38 94 LEU A O 1
ATOM 733 N N . TYR A 1 95 ? -0.923 -5.212 7.360 1.00 88.31 95 TYR A N 1
ATOM 734 C CA . TYR A 1 95 ? -1.319 -5.915 8.566 1.00 88.31 95 TYR A CA 1
ATOM 735 C C . TYR A 1 95 ? -2.163 -4.997 9.446 1.00 88.31 95 TYR A C 1
ATOM 737 O O . TYR A 1 95 ? -1.937 -3.788 9.465 1.00 88.31 95 TYR A O 1
ATOM 745 N N . ALA A 1 96 ? -3.108 -5.580 10.174 1.00 86.25 96 ALA A N 1
ATOM 746 C CA . ALA A 1 96 ? -3.838 -4.938 11.261 1.00 86.25 96 ALA A CA 1
ATOM 747 C C . ALA A 1 96 ? -3.767 -5.856 12.480 1.00 86.25 96 ALA A C 1
ATOM 749 O O . ALA A 1 96 ? -3.996 -7.061 12.337 1.00 86.25 96 ALA A O 1
ATOM 750 N N . ASP A 1 97 ? -3.393 -5.313 13.636 1.00 84.25 97 ASP A N 1
ATOM 751 C CA . ASP A 1 97 ? -3.287 -6.063 14.898 1.00 84.25 97 ASP A CA 1
ATOM 752 C C . ASP A 1 97 ? -2.443 -7.351 14.750 1.00 84.25 97 ASP A C 1
ATOM 754 O O . ASP A 1 97 ? -2.797 -8.439 15.208 1.00 84.25 97 ASP A O 1
ATOM 758 N N . GLY A 1 98 ? -1.340 -7.250 13.998 1.00 82.19 98 GLY A N 1
ATOM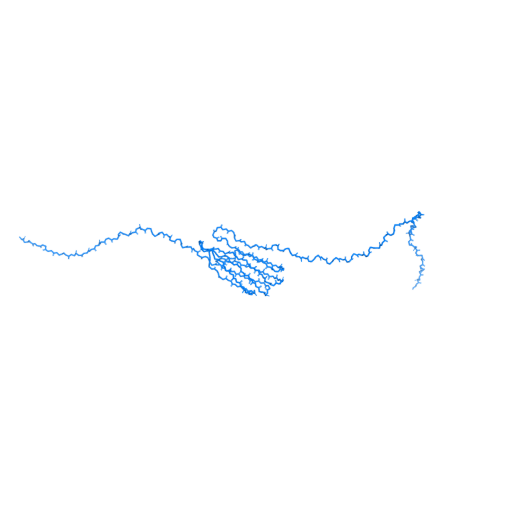 759 C CA . GLY A 1 98 ? -0.422 -8.360 13.708 1.00 82.19 98 GLY A CA 1
ATOM 760 C C . GLY A 1 98 ? -0.904 -9.374 12.660 1.00 82.19 98 GLY A C 1
ATOM 761 O O . GLY A 1 98 ? -0.170 -10.305 12.328 1.00 82.19 98 GLY A O 1
ATOM 762 N N . ARG A 1 99 ? -2.105 -9.218 12.089 1.00 83.00 99 ARG A N 1
ATOM 763 C CA . ARG A 1 99 ? -2.662 -10.128 11.073 1.00 83.00 99 ARG A CA 1
ATOM 764 C C . ARG A 1 99 ? -2.581 -9.522 9.681 1.00 83.00 99 ARG A C 1
ATOM 766 O O . ARG A 1 99 ? -2.998 -8.389 9.474 1.00 83.00 99 ARG A O 1
ATOM 773 N N . LEU A 1 100 ? -2.109 -10.296 8.704 1.00 83.94 100 LEU A N 1
ATOM 774 C CA . LEU A 1 100 ? -2.107 -9.885 7.298 1.00 83.94 100 LEU A CA 1
ATOM 775 C C . LEU A 1 100 ? -3.551 -9.769 6.785 1.00 83.94 100 LEU A C 1
ATOM 777 O O . LEU A 1 100 ? -4.268 -10.768 6.746 1.00 83.94 100 LEU A O 1
ATOM 781 N N . ILE A 1 101 ? -3.957 -8.569 6.362 1.00 84.00 101 ILE A N 1
ATOM 782 C CA . ILE A 1 101 ? -5.318 -8.282 5.875 1.00 84.00 101 ILE A CA 1
ATOM 783 C C . ILE A 1 101 ? -5.372 -7.956 4.380 1.00 84.00 101 ILE A C 1
ATOM 785 O O . ILE A 1 101 ? -6.395 -8.188 3.743 1.00 84.00 101 ILE A O 1
ATOM 789 N N . ALA A 1 102 ? -4.284 -7.459 3.787 1.00 86.75 102 ALA A N 1
ATOM 790 C CA . ALA A 1 102 ? -4.182 -7.275 2.342 1.00 86.75 102 ALA A CA 1
ATOM 791 C C . ALA A 1 102 ? -2.743 -7.446 1.859 1.00 86.75 102 ALA A C 1
ATOM 793 O O . ALA A 1 102 ? -1.784 -7.128 2.557 1.00 86.75 102 ALA A O 1
ATOM 794 N N . SER A 1 103 ? -2.589 -7.911 0.625 1.00 87.06 103 SER A N 1
ATOM 795 C CA . SER A 1 103 ? -1.302 -7.926 -0.058 1.00 87.06 103 SER A CA 1
ATOM 796 C C . SER A 1 103 ? -1.482 -7.667 -1.547 1.00 87.06 103 SER A C 1
ATOM 798 O O . SER A 1 103 ? -2.512 -7.989 -2.145 1.00 87.06 103 SER A O 1
ATOM 800 N N . ALA A 1 104 ? -0.478 -7.050 -2.153 1.00 87.31 104 ALA A N 1
ATOM 801 C CA . ALA A 1 104 ? -0.421 -6.810 -3.584 1.00 87.31 104 ALA A CA 1
ATOM 802 C C . ALA A 1 104 ? 1.030 -6.905 -4.042 1.00 87.31 104 ALA A C 1
ATOM 804 O O . ALA A 1 104 ? 1.938 -6.465 -3.349 1.00 87.31 104 ALA A O 1
ATOM 805 N N . ALA A 1 105 ? 1.254 -7.461 -5.224 1.00 87.94 105 ALA A N 1
ATOM 806 C CA . ALA A 1 105 ? 2.566 -7.478 -5.847 1.00 87.94 105 ALA A CA 1
ATOM 807 C C . ALA A 1 105 ? 2.418 -7.216 -7.338 1.00 87.94 105 ALA A C 1
ATOM 809 O O . ALA A 1 105 ? 1.451 -7.661 -7.966 1.00 87.94 105 ALA A O 1
ATOM 810 N N . GLN A 1 106 ? 3.386 -6.504 -7.899 1.00 86.94 106 GLN A N 1
ATOM 811 C CA . GLN A 1 106 ? 3.463 -6.229 -9.319 1.00 86.94 106 GLN A CA 1
ATOM 812 C C . GLN A 1 106 ? 4.916 -6.285 -9.790 1.00 86.94 106 GLN A C 1
ATOM 814 O O . GLN A 1 106 ? 5.827 -5.794 -9.129 1.00 86.94 106 GLN A O 1
ATOM 819 N N . ASN A 1 107 ? 5.109 -6.874 -10.967 1.00 87.94 107 ASN A N 1
ATOM 820 C CA . ASN A 1 107 ? 6.344 -6.807 -11.734 1.00 87.94 107 ASN A CA 1
ATOM 821 C C . ASN A 1 107 ? 5.998 -6.186 -13.090 1.00 87.94 107 ASN A C 1
ATOM 823 O O . ASN A 1 107 ? 5.243 -6.783 -13.860 1.00 87.94 107 ASN A O 1
ATOM 827 N N . ALA A 1 108 ? 6.450 -4.958 -13.329 1.00 81.81 108 ALA A N 1
ATOM 828 C CA . ALA A 1 108 ? 6.077 -4.185 -14.510 1.00 81.81 108 ALA A CA 1
ATOM 829 C C . ALA A 1 108 ? 7.070 -3.046 -14.772 1.00 81.81 108 ALA A C 1
ATOM 831 O O . ALA A 1 108 ? 8.010 -2.816 -14.008 1.00 81.81 108 ALA A O 1
ATOM 832 N N . ILE A 1 109 ? 6.824 -2.310 -15.857 1.00 82.25 109 ILE A N 1
ATOM 833 C CA . ILE A 1 109 ? 7.391 -0.976 -16.041 1.00 82.25 109 ILE A CA 1
ATOM 834 C C . ILE A 1 109 ? 6.619 -0.015 -15.131 1.00 82.25 109 ILE A C 1
ATOM 836 O O . ILE A 1 109 ? 5.393 0.022 -15.221 1.00 82.25 109 ILE A O 1
ATOM 840 N N . ARG A 1 110 ? 7.320 0.730 -14.263 1.00 82.44 110 ARG A N 1
ATOM 841 C CA . ARG A 1 110 ? 6.728 1.617 -13.236 1.00 82.44 110 ARG A CA 1
ATOM 842 C C . ARG A 1 110 ? 5.601 0.940 -12.430 1.00 82.44 110 ARG A C 1
ATOM 844 O O . ARG A 1 110 ? 4.437 1.332 -12.546 1.00 82.44 110 ARG A O 1
ATOM 851 N N . PRO A 1 111 ? 5.904 -0.121 -11.664 1.00 86.50 111 PRO A N 1
ATOM 852 C CA . PRO A 1 111 ? 4.888 -0.893 -10.963 1.00 86.50 111 PRO A CA 1
ATOM 853 C C . PRO A 1 111 ? 4.182 -0.072 -9.870 1.00 86.50 111 PRO A C 1
ATOM 855 O O . PRO A 1 111 ? 4.783 0.788 -9.219 1.00 86.50 111 PRO A O 1
ATOM 858 N N . ILE A 1 112 ? 2.894 -0.366 -9.668 1.00 88.50 112 ILE A N 1
ATOM 859 C CA . ILE A 1 112 ? 1.998 0.318 -8.732 1.00 88.50 112 ILE A CA 1
ATOM 860 C C . ILE A 1 112 ? 1.236 -0.715 -7.900 1.00 88.50 112 ILE A C 1
ATOM 862 O O . ILE A 1 112 ? 0.463 -1.516 -8.425 1.00 88.50 112 ILE A O 1
ATOM 866 N N . VAL A 1 113 ? 1.357 -0.640 -6.579 1.00 90.12 113 VAL A N 1
ATOM 867 C CA . VAL A 1 113 ? 0.549 -1.452 -5.661 1.00 90.12 113 VAL A CA 1
ATOM 868 C C . VAL A 1 113 ? -0.392 -0.571 -4.859 1.00 90.12 113 VAL A C 1
ATOM 870 O O . VAL A 1 113 ? -0.034 0.520 -4.417 1.00 90.12 113 VAL A O 1
ATOM 873 N N . LYS A 1 114 ? -1.627 -1.040 -4.679 1.00 90.25 114 LYS A N 1
ATOM 874 C CA . LYS A 1 114 ? -2.621 -0.394 -3.820 1.00 90.25 114 LYS A CA 1
ATOM 875 C C . LYS A 1 114 ? -2.950 -1.317 -2.662 1.00 90.25 114 LYS A C 1
ATOM 877 O O . LYS A 1 114 ? -3.341 -2.458 -2.900 1.00 90.25 114 LYS A O 1
ATOM 882 N N . LEU A 1 115 ? -2.810 -0.812 -1.443 1.00 89.44 115 LEU A N 1
ATOM 883 C CA . LEU A 1 115 ? -3.134 -1.504 -0.201 1.00 89.44 115 LEU A CA 1
ATOM 884 C C . LEU A 1 115 ? -4.220 -0.715 0.513 1.00 89.44 115 LEU A C 1
ATOM 886 O O . LEU A 1 115 ? -4.035 0.467 0.800 1.00 89.44 115 LEU A O 1
ATOM 890 N N . ARG A 1 116 ? -5.355 -1.352 0.783 1.00 87.88 116 ARG A N 1
ATOM 891 C CA . ARG A 1 116 ? -6.492 -0.696 1.420 1.00 87.88 116 ARG A CA 1
ATOM 892 C C . ARG A 1 116 ? -7.084 -1.565 2.518 1.00 87.88 116 ARG A C 1
ATOM 894 O O . ARG A 1 116 ? -7.315 -2.753 2.306 1.00 87.88 116 ARG A O 1
ATOM 901 N N . SER A 1 117 ? -7.363 -0.923 3.642 1.00 84.81 117 SER A N 1
ATOM 902 C CA . SER A 1 117 ? -8.266 -1.352 4.697 1.00 84.81 117 SER A CA 1
ATOM 903 C C . SER A 1 117 ? -9.478 -0.423 4.672 1.00 84.81 117 SER A C 1
ATOM 905 O O . SER A 1 117 ? -9.317 0.796 4.621 1.00 84.81 117 SER A O 1
ATOM 907 N N . ASP A 1 118 ? -10.678 -0.992 4.692 1.00 71.00 118 ASP A N 1
ATOM 908 C CA . ASP A 1 118 ? -11.943 -0.247 4.746 1.00 71.00 118 ASP A CA 1
ATOM 909 C C . ASP A 1 118 ? -12.385 0.077 6.184 1.00 71.00 118 ASP A C 1
ATOM 911 O O . ASP A 1 118 ? -13.482 0.591 6.398 1.00 71.00 118 ASP A O 1
ATOM 915 N N . GLY A 1 119 ? -11.539 -0.215 7.178 1.00 60.00 119 GLY A N 1
ATOM 916 C CA . GLY A 1 119 ? -11.892 -0.072 8.587 1.00 60.00 119 GLY A CA 1
ATOM 917 C C . GLY A 1 119 ? -12.976 -1.072 9.019 1.00 60.00 119 GLY A C 1
ATOM 918 O O . GLY A 1 119 ? -13.129 -2.120 8.387 1.00 60.00 119 GLY A O 1
ATOM 919 N N . PRO A 1 120 ? -13.729 -0.799 10.100 1.00 50.78 120 PRO A N 1
ATOM 920 C CA . PRO A 1 120 ? -14.692 -1.739 10.691 1.00 50.78 120 PRO A CA 1
ATOM 921 C C . PRO A 1 120 ? -15.882 -2.147 9.796 1.00 50.78 120 PRO A C 1
ATOM 923 O O . PRO A 1 120 ? -16.653 -3.011 10.204 1.00 50.78 120 PRO A O 1
ATOM 926 N N . TRP A 1 121 ? -16.028 -1.595 8.584 1.00 43.69 121 TRP A N 1
ATOM 927 C CA . TRP A 1 121 ? -17.221 -1.786 7.743 1.00 43.69 121 TRP A CA 1
ATOM 928 C C . TRP A 1 121 ? -16.958 -2.263 6.306 1.00 43.69 121 TRP A C 1
ATOM 930 O O . TRP A 1 121 ? -17.883 -2.248 5.493 1.00 43.69 121 TRP A O 1
ATOM 940 N N . GLY A 1 122 ? -15.750 -2.715 5.947 1.00 47.50 122 GLY A N 1
ATOM 941 C CA . GLY A 1 122 ? -15.542 -3.212 4.583 1.00 47.50 122 GLY A CA 1
ATOM 942 C C . GLY A 1 122 ? -14.360 -4.158 4.356 1.00 47.50 122 GLY A C 1
ATOM 943 O O . GLY A 1 122 ? -13.528 -4.372 5.238 1.00 47.50 122 GLY A O 1
ATOM 944 N N . PRO A 1 123 ? -14.288 -4.762 3.158 1.00 51.41 123 PRO A N 1
ATOM 945 C CA . PRO A 1 123 ? -13.244 -5.710 2.794 1.00 51.41 123 PRO A CA 1
ATOM 946 C C . PRO A 1 123 ? -11.899 -5.025 2.502 1.00 51.41 123 PRO A C 1
ATOM 948 O O . PRO A 1 123 ? -11.801 -4.132 1.666 1.00 51.41 123 PRO A O 1
ATOM 951 N N . ALA A 1 124 ? -10.813 -5.529 3.089 1.00 57.50 124 ALA A N 1
ATOM 952 C CA . ALA A 1 124 ? -9.464 -5.139 2.687 1.00 57.50 124 ALA A CA 1
ATOM 953 C C . ALA A 1 124 ? -9.148 -5.659 1.269 1.00 57.50 124 ALA A C 1
ATOM 955 O O . ALA A 1 124 ? -9.461 -6.801 0.923 1.00 57.50 124 ALA A O 1
ATOM 956 N N . ARG A 1 125 ? -8.550 -4.821 0.411 1.00 60.56 125 ARG A N 1
ATOM 957 C CA . ARG A 1 125 ? -8.254 -5.177 -0.990 1.00 60.56 125 ARG A CA 1
ATOM 958 C C . ARG A 1 125 ? -6.855 -4.736 -1.397 1.00 60.56 125 ARG A C 1
ATOM 960 O O . ARG A 1 125 ? -6.492 -3.568 -1.267 1.00 60.56 125 ARG A O 1
ATOM 967 N N . GLY A 1 126 ? -6.106 -5.674 -1.971 1.00 50.72 126 GLY A N 1
ATOM 968 C CA . GLY A 1 126 ? -4.936 -5.389 -2.793 1.00 50.72 126 GLY A CA 1
ATOM 969 C C . GLY A 1 126 ? -5.352 -5.301 -4.259 1.00 50.72 126 GLY A C 1
ATOM 970 O O . GLY A 1 126 ? -5.730 -6.313 -4.847 1.00 50.72 126 GLY A O 1
ATOM 971 N N . VAL A 1 127 ? -5.321 -4.114 -4.869 1.00 56.06 127 VAL A N 1
ATOM 972 C CA . VAL A 1 127 ? -5.645 -3.977 -6.302 1.00 56.06 127 VAL A CA 1
ATOM 973 C C . VAL A 1 127 ? -4.354 -4.058 -7.107 1.00 56.06 127 VAL A C 1
ATOM 975 O O . VAL A 1 127 ? -3.472 -3.210 -6.964 1.00 56.06 127 VAL A O 1
ATOM 978 N N . ARG A 1 128 ? -4.256 -5.072 -7.974 1.00 48.25 128 ARG A N 1
ATOM 979 C CA . ARG A 1 128 ? -3.219 -5.150 -9.010 1.00 48.25 128 ARG A CA 1
ATOM 980 C C . ARG A 1 128 ? -3.575 -4.135 -10.089 1.00 48.25 128 ARG A C 1
ATOM 982 O O . ARG A 1 128 ? -4.641 -4.243 -10.691 1.00 48.25 128 ARG A O 1
ATOM 989 N N . SER A 1 129 ? -2.716 -3.149 -10.338 1.00 39.41 129 SER A N 1
ATOM 990 C CA . SER A 1 129 ? -2.888 -2.318 -11.526 1.00 39.41 129 SER A CA 1
ATOM 991 C C . SER A 1 129 ? -2.593 -3.198 -12.742 1.00 39.41 129 SER A C 1
ATOM 993 O O . SER A 1 129 ? -1.460 -3.644 -12.921 1.00 39.41 129 SER A O 1
ATOM 995 N N . ALA A 1 130 ? -3.610 -3.512 -13.546 1.00 37.31 130 ALA A N 1
ATOM 996 C CA . ALA A 1 130 ? -3.456 -4.221 -14.812 1.00 37.31 130 ALA A CA 1
ATOM 997 C C . ALA A 1 130 ? -2.815 -3.283 -15.847 1.00 37.31 130 ALA A C 1
ATOM 999 O O . ALA A 1 130 ? -3.450 -2.864 -16.807 1.00 37.31 130 ALA A O 1
ATOM 1000 N N . VAL A 1 131 ? -1.555 -2.903 -15.635 1.00 36.62 131 VAL A N 1
ATOM 1001 C CA . VAL A 1 131 ? -0.736 -2.396 -16.736 1.00 36.62 131 VAL A CA 1
ATOM 1002 C C . VAL A 1 131 ? -0.374 -3.638 -17.548 1.00 36.62 131 VAL A C 1
ATOM 1004 O O . VAL A 1 131 ? 0.251 -4.541 -16.978 1.00 36.62 131 VAL A O 1
ATOM 1007 N N . PRO A 1 132 ? -0.813 -3.761 -18.815 1.00 32.19 132 PRO A N 1
ATOM 1008 C CA . PRO A 1 132 ? -0.497 -4.929 -19.618 1.00 32.19 132 PRO A CA 1
ATOM 1009 C C . PRO A 1 132 ? 1.018 -5.104 -19.626 1.00 32.19 132 PRO A C 1
ATOM 1011 O O . PRO A 1 132 ? 1.765 -4.165 -19.907 1.00 32.19 132 PRO A O 1
ATOM 1014 N N . ILE A 1 133 ? 1.478 -6.307 -19.281 1.00 36.69 133 ILE A N 1
ATOM 1015 C CA . ILE A 1 133 ? 2.851 -6.708 -19.560 1.00 36.69 133 ILE A CA 1
ATOM 1016 C C . ILE A 1 133 ? 2.975 -6.593 -21.076 1.00 36.69 133 ILE A C 1
ATOM 1018 O O . ILE A 1 133 ? 2.447 -7.438 -21.798 1.00 36.69 133 ILE A O 1
ATOM 1022 N N . TYR A 1 134 ? 3.631 -5.540 -21.564 1.00 31.94 134 TYR A N 1
ATOM 1023 C CA . TYR A 1 134 ? 4.072 -5.488 -22.948 1.00 31.94 134 TYR A CA 1
ATOM 1024 C C . TYR A 1 134 ? 5.160 -6.559 -23.061 1.00 31.94 134 TYR A C 1
ATOM 1026 O O . TYR A 1 134 ? 6.347 -6.294 -22.875 1.00 31.94 134 TYR A O 1
ATOM 1034 N N . ARG A 1 135 ? 4.753 -7.818 -23.272 1.00 35.47 135 ARG A N 1
ATOM 1035 C CA . ARG A 1 135 ? 5.642 -8.769 -23.923 1.00 35.47 135 ARG A CA 1
ATOM 1036 C C . ARG A 1 135 ? 5.876 -8.128 -25.273 1.00 35.47 135 ARG A C 1
ATOM 1038 O O . ARG A 1 135 ? 4.917 -7.961 -26.026 1.00 35.47 135 ARG A O 1
ATOM 1045 N N . SER A 1 136 ? 7.107 -7.694 -25.535 1.00 36.03 136 SER A N 1
ATOM 1046 C CA . SER A 1 136 ? 7.504 -7.401 -26.905 1.00 36.03 136 SER A CA 1
ATOM 1047 C C . SER A 1 136 ? 6.949 -8.544 -27.754 1.00 36.03 136 SER A C 1
ATOM 1049 O O . SER A 1 136 ? 7.156 -9.702 -27.359 1.00 36.03 136 SER A O 1
ATOM 1051 N N . PRO A 1 137 ? 6.176 -8.269 -28.822 1.00 48.78 137 PRO A N 1
ATOM 1052 C CA . PRO A 1 137 ? 5.811 -9.335 -29.737 1.00 48.78 137 PRO A CA 1
ATOM 1053 C C . PRO A 1 137 ? 7.106 -10.085 -30.072 1.00 48.78 137 PRO A C 1
ATOM 1055 O O . PRO A 1 137 ? 8.151 -9.425 -30.186 1.00 48.78 137 PRO A O 1
ATOM 1058 N N . PRO A 1 138 ? 7.084 -11.432 -30.119 1.00 43.25 138 PRO A N 1
ATOM 1059 C CA . PRO A 1 138 ? 8.272 -12.178 -30.507 1.00 43.25 138 PRO A CA 1
ATOM 1060 C C . PRO A 1 138 ? 8.834 -11.523 -31.774 1.00 43.25 138 PRO A C 1
ATOM 1062 O O . PRO A 1 138 ? 8.027 -11.070 -32.600 1.00 43.25 138 PRO A O 1
ATOM 1065 N N . PRO A 1 139 ? 10.169 -11.377 -31.896 1.00 49.81 139 PRO A N 1
ATOM 1066 C CA . PRO A 1 139 ? 10.767 -10.827 -33.104 1.00 49.81 139 PRO A CA 1
ATOM 1067 C C . PRO A 1 139 ? 10.078 -11.491 -34.288 1.00 49.81 139 PRO A C 1
ATOM 1069 O O . PRO A 1 139 ? 10.012 -12.721 -34.323 1.00 49.81 139 PRO A O 1
ATOM 1072 N N . ARG A 1 140 ? 9.462 -10.697 -35.175 1.00 53.19 140 ARG A N 1
ATOM 1073 C CA . ARG A 1 140 ? 8.884 -11.262 -36.392 1.00 53.19 140 ARG A CA 1
ATOM 1074 C C . ARG A 1 140 ? 10.029 -11.995 -37.065 1.00 53.19 140 ARG A C 1
ATOM 1076 O O . ARG A 1 140 ? 11.045 -11.373 -37.376 1.00 53.19 140 ARG A O 1
ATOM 1083 N N . GLU A 1 141 ? 9.885 -13.308 -37.185 1.00 60.41 141 GLU A N 1
ATOM 1084 C CA . GLU A 1 141 ? 10.773 -14.103 -38.011 1.00 60.41 141 GLU A CA 1
ATOM 1085 C C . GLU A 1 141 ? 10.793 -13.409 -39.378 1.00 60.41 141 GLU A C 1
ATOM 1087 O O . GLU A 1 141 ? 9.714 -13.055 -39.870 1.00 60.41 141 GLU A O 1
ATOM 1092 N N . PRO A 1 142 ? 11.973 -13.050 -39.914 1.00 57.00 142 PRO A N 1
ATOM 1093 C CA . PRO A 1 142 ? 12.042 -12.351 -41.185 1.00 57.00 142 PRO A CA 1
ATOM 1094 C C . PRO A 1 142 ? 11.242 -13.159 -42.199 1.00 57.00 142 PRO A C 1
ATOM 1096 O O . PRO A 1 142 ? 11.519 -14.342 -42.399 1.00 57.00 142 PRO A O 1
ATOM 1099 N N . GLU A 1 143 ? 10.209 -12.535 -42.771 1.00 63.16 143 GLU A N 1
ATOM 1100 C CA . GLU A 1 143 ? 9.397 -13.187 -43.789 1.00 63.16 143 GLU A CA 1
ATOM 1101 C C . GLU A 1 143 ? 10.352 -13.690 -44.876 1.00 63.16 143 GLU A C 1
ATOM 1103 O O . GLU A 1 143 ? 11.193 -12.912 -45.350 1.00 63.16 143 GLU A O 1
ATOM 1108 N N . PRO A 1 144 ? 10.294 -14.984 -45.238 1.00 64.31 144 PRO A N 1
ATOM 1109 C CA . PRO A 1 144 ? 11.109 -15.487 -46.323 1.00 64.31 144 PRO A CA 1
ATOM 1110 C C . PRO A 1 144 ? 10.829 -14.621 -47.556 1.00 64.31 144 PRO A C 1
ATOM 1112 O O . PRO A 1 144 ? 9.666 -14.287 -47.810 1.00 64.31 144 PRO A O 1
ATOM 1115 N N . PRO A 1 145 ? 11.873 -14.212 -48.297 1.00 59.69 145 PRO A N 1
ATOM 1116 C CA . PRO A 1 145 ? 11.718 -13.306 -49.421 1.00 59.69 145 PRO A CA 1
ATOM 1117 C C . PRO A 1 145 ? 10.644 -13.857 -50.353 1.00 59.69 145 PRO A C 1
ATOM 1119 O O . PRO A 1 145 ? 10.745 -14.986 -50.837 1.00 59.69 145 PRO A O 1
ATOM 1122 N N . THR A 1 146 ? 9.588 -13.073 -50.570 1.00 55.81 146 THR A N 1
ATOM 1123 C CA . THR A 1 146 ? 8.536 -13.430 -51.513 1.00 55.81 146 THR A CA 1
ATOM 1124 C C . THR A 1 146 ? 9.167 -13.430 -52.897 1.00 55.81 146 THR A C 1
ATOM 1126 O O . THR A 1 146 ? 9.394 -12.376 -53.487 1.00 55.81 146 THR A O 1
ATOM 1129 N N . ILE A 1 147 ? 9.516 -14.615 -53.398 1.00 64.69 147 ILE A N 1
ATOM 1130 C CA . ILE A 1 147 ? 9.927 -14.782 -54.789 1.00 64.69 147 ILE A CA 1
ATOM 1131 C C . ILE A 1 147 ? 8.733 -14.308 -55.627 1.00 64.69 147 ILE A C 1
ATOM 1133 O O . ILE A 1 147 ? 7.633 -14.834 -55.434 1.00 64.69 147 ILE A O 1
ATOM 1137 N N . PRO A 1 148 ? 8.894 -13.315 -56.520 1.00 55.16 148 PRO A N 1
ATOM 1138 C CA . PRO A 1 148 ? 7.818 -12.900 -57.403 1.00 55.16 148 PRO A CA 1
ATOM 1139 C C . PRO A 1 148 ? 7.355 -14.113 -58.209 1.00 55.16 148 PRO A C 1
ATOM 1141 O O . PRO A 1 148 ? 8.099 -14.641 -59.036 1.00 55.16 148 PRO A O 1
ATOM 1144 N N . VAL A 1 149 ? 6.134 -14.582 -57.950 1.00 58.62 149 VAL A N 1
ATOM 1145 C CA . VAL A 1 149 ? 5.506 -15.605 -58.783 1.00 58.62 149 VAL A CA 1
ATOM 1146 C C . VAL A 1 149 ? 5.113 -14.908 -60.075 1.00 58.62 149 VAL A C 1
ATOM 1148 O O . VAL A 1 149 ? 4.084 -14.239 -60.158 1.00 58.62 149 VAL A O 1
ATOM 1151 N N . VAL A 1 150 ? 5.984 -15.015 -61.074 1.00 59.06 150 VAL A N 1
ATOM 1152 C CA . VAL A 1 150 ? 5.661 -14.638 -62.446 1.00 59.06 150 VAL A CA 1
ATOM 1153 C C . VAL A 1 150 ? 4.516 -15.554 -62.892 1.00 59.06 150 VAL A C 1
ATOM 1155 O O . VAL A 1 150 ? 4.672 -16.776 -62.820 1.00 59.06 150 VAL A O 1
ATOM 1158 N N . PRO A 1 151 ? 3.354 -15.019 -63.308 1.00 50.94 151 PRO A N 1
ATOM 1159 C CA . PRO A 1 151 ? 2.293 -15.858 -63.840 1.00 50.94 151 PRO A CA 1
ATOM 1160 C C . PRO A 1 151 ? 2.816 -16.577 -65.093 1.00 50.94 151 PRO A C 1
ATOM 1162 O O . PRO A 1 151 ? 3.452 -15.935 -65.932 1.00 50.94 151 PRO A O 1
ATOM 1165 N N . PRO A 1 152 ? 2.585 -17.892 -65.241 1.00 52.03 152 PRO A N 1
ATOM 1166 C CA . PRO A 1 152 ? 3.033 -18.614 -66.420 1.00 52.03 152 PRO A CA 1
ATOM 1167 C C . PRO A 1 152 ? 2.269 -18.109 -67.647 1.00 52.03 152 PRO A C 1
ATOM 1169 O O . PRO A 1 152 ? 1.082 -18.376 -67.829 1.00 52.03 152 PRO A O 1
ATOM 1172 N N . THR A 1 153 ? 2.960 -17.362 -68.501 1.00 51.44 153 THR A N 1
ATOM 1173 C CA . THR A 1 153 ? 2.495 -17.024 -69.843 1.00 51.44 153 THR A CA 1
ATOM 1174 C C . THR A 1 153 ? 2.735 -18.231 -70.751 1.00 51.44 153 THR A C 1
ATOM 1176 O O . THR A 1 153 ? 3.858 -18.467 -71.188 1.00 51.44 153 THR A O 1
ATOM 1179 N N . GLY A 1 154 ? 1.683 -18.987 -71.070 1.00 49.69 154 GLY A N 1
ATOM 1180 C CA . GLY A 1 154 ? 1.660 -19.837 -72.268 1.00 49.69 154 GLY A CA 1
ATOM 1181 C C . GLY A 1 154 ? 1.466 -21.346 -72.054 1.00 49.69 154 GLY A C 1
ATOM 1182 O O . GLY A 1 154 ? 1.608 -21.849 -70.942 1.00 49.69 154 GLY A O 1
ATOM 1183 N N . PRO A 1 155 ? 1.056 -22.066 -73.118 1.00 52.72 155 PRO A N 1
ATOM 1184 C CA . PRO A 1 155 ? 0.242 -23.268 -72.999 1.00 52.72 155 PRO A CA 1
ATOM 1185 C C . PRO A 1 155 ? 1.056 -24.567 -72.904 1.00 52.72 155 PRO A C 1
ATOM 1187 O O . PRO A 1 155 ? 1.982 -24.792 -73.673 1.00 52.72 155 PRO A O 1
ATOM 1190 N N . GLY A 1 156 ? 0.597 -25.452 -72.014 1.00 52.72 156 GLY A N 1
ATOM 1191 C CA . GLY A 1 156 ? 0.570 -26.906 -72.197 1.00 52.72 156 GLY A CA 1
ATOM 1192 C C . GLY A 1 156 ? 1.899 -27.642 -72.368 1.00 52.72 156 GLY A C 1
ATOM 1193 O O . GLY A 1 156 ? 2.295 -27.944 -73.487 1.00 52.72 156 GLY A O 1
ATOM 1194 N N . VAL A 1 157 ? 2.476 -28.113 -71.259 1.00 53.34 157 VAL A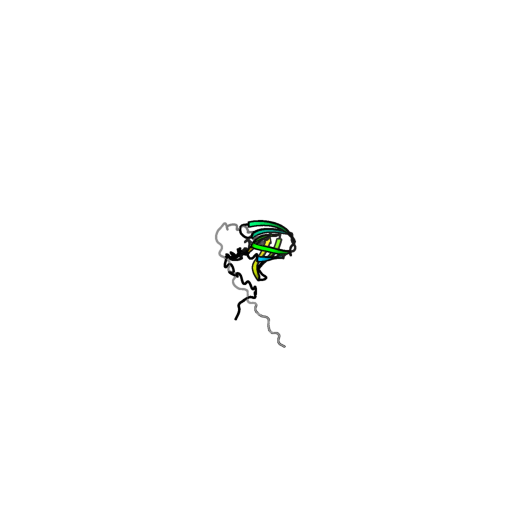 N 1
ATOM 1195 C CA . VAL A 1 157 ? 3.282 -29.345 -71.253 1.00 53.34 157 VAL A CA 1
ATOM 1196 C C . VAL A 1 157 ? 2.879 -30.157 -70.015 1.00 53.34 157 VAL A C 1
ATOM 1198 O O . VAL A 1 157 ? 2.898 -29.602 -68.914 1.00 53.34 157 VAL A O 1
ATOM 1201 N N . PRO A 1 158 ? 2.456 -31.429 -70.144 1.00 51.62 158 PRO A N 1
ATOM 1202 C CA . PRO A 1 158 ? 2.116 -32.239 -68.982 1.00 51.62 158 PRO A CA 1
ATOM 1203 C C . PRO A 1 158 ? 3.372 -32.548 -68.146 1.00 51.62 158 PRO A C 1
ATOM 1205 O O . PRO A 1 158 ? 4.464 -32.689 -68.702 1.00 51.62 158 PRO A O 1
ATOM 1208 N N . PRO A 1 159 ? 3.240 -32.663 -66.814 1.00 56.31 159 PRO A N 1
ATOM 1209 C CA . PRO A 1 159 ? 4.370 -32.913 -65.929 1.00 56.31 159 PRO A CA 1
ATOM 1210 C C . PRO A 1 159 ? 4.973 -34.301 -66.179 1.00 56.31 159 PRO A C 1
ATOM 1212 O O . PRO A 1 159 ? 4.274 -35.315 -66.169 1.00 56.31 159 PRO A O 1
ATOM 1215 N N . VAL A 1 160 ? 6.294 -34.344 -66.373 1.00 50.56 160 VAL A N 1
ATOM 1216 C CA . VAL A 1 160 ? 7.082 -35.580 -66.349 1.00 50.56 160 VAL A CA 1
ATOM 1217 C C . VAL A 1 160 ? 7.026 -36.142 -64.931 1.00 50.56 160 VAL A C 1
ATOM 1219 O O . VAL A 1 160 ? 7.480 -35.516 -63.977 1.00 50.5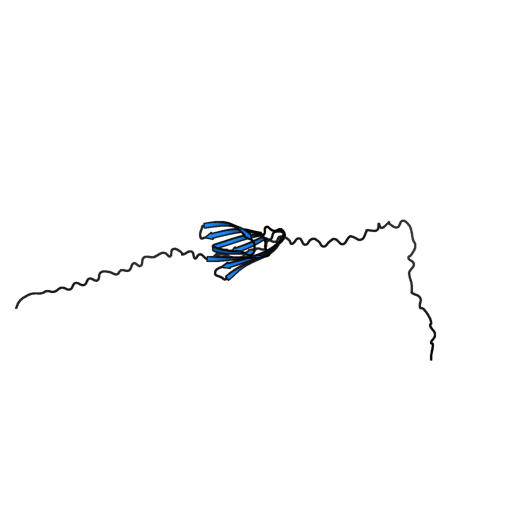6 160 VAL A O 1
ATOM 1222 N N . ASN A 1 161 ? 6.432 -37.321 -64.805 1.00 46.78 161 ASN A N 1
ATOM 1223 C CA . ASN A 1 161 ? 6.319 -38.076 -63.568 1.00 46.78 161 ASN A CA 1
ATOM 1224 C C . ASN A 1 161 ? 7.694 -38.703 -63.242 1.00 46.78 161 ASN A C 1
ATOM 1226 O O . ASN A 1 161 ? 8.169 -39.505 -64.052 1.00 46.78 161 ASN A O 1
ATOM 1230 N N . PRO A 1 162 ? 8.367 -38.391 -62.117 1.00 49.16 162 PRO A N 1
ATOM 1231 C CA . PRO A 1 162 ? 9.577 -39.104 -61.730 1.00 49.16 162 PRO A CA 1
ATOM 1232 C C . PRO A 1 162 ? 9.179 -40.447 -61.107 1.00 49.16 162 PRO A C 1
ATOM 1234 O O . PRO A 1 162 ? 9.044 -40.600 -59.894 1.00 49.16 162 PRO A O 1
ATOM 1237 N N . ALA A 1 163 ? 8.948 -41.426 -61.975 1.00 47.22 163 ALA A N 1
ATOM 1238 C CA . ALA A 1 163 ? 8.795 -42.815 -61.599 1.00 47.22 163 ALA A CA 1
ATOM 1239 C C . ALA A 1 163 ? 10.179 -43.433 -61.319 1.00 47.22 163 ALA A C 1
ATOM 1241 O O . ALA A 1 163 ? 11.034 -43.454 -62.197 1.00 47.22 163 ALA A O 1
ATOM 1242 N N . VAL A 1 164 ? 10.309 -44.004 -60.116 1.00 56.16 164 VAL A N 1
ATOM 1243 C CA . VAL A 1 164 ? 11.155 -45.163 -59.766 1.00 56.16 164 VAL A CA 1
ATOM 1244 C C . VAL A 1 164 ? 12.680 -44.922 -59.690 1.00 56.16 164 VAL A C 1
ATOM 1246 O O . VAL A 1 164 ? 13.327 -44.705 -60.711 1.00 56.16 164 VAL A O 1
ATOM 1249 N N . PRO A 1 165 ? 13.314 -45.057 -58.504 1.00 55.56 165 PRO A N 1
ATOM 1250 C CA . PRO A 1 165 ? 14.764 -45.225 -58.434 1.00 55.56 165 PRO A CA 1
ATOM 1251 C C . PRO A 1 165 ? 15.165 -46.613 -58.974 1.00 55.56 165 PRO A C 1
ATOM 1253 O O . PRO A 1 165 ? 14.484 -47.601 -58.682 1.00 55.56 165 PRO A O 1
ATOM 1256 N N . PRO A 1 166 ? 16.259 -46.726 -59.746 1.00 56.34 166 PRO A N 1
ATOM 1257 C CA . PRO A 1 166 ? 16.690 -48.002 -60.296 1.00 56.34 166 PRO A CA 1
ATOM 1258 C C . PRO A 1 166 ? 17.173 -48.958 -59.199 1.00 56.34 166 PRO A C 1
ATOM 1260 O O . PRO A 1 166 ? 17.992 -48.617 -58.345 1.00 56.34 166 PRO A O 1
ATOM 1263 N N . VAL A 1 167 ? 16.663 -50.186 -59.277 1.00 55.31 167 VAL A N 1
ATOM 1264 C CA . VAL A 1 167 ? 17.167 -51.377 -58.591 1.00 55.31 167 VAL A CA 1
ATOM 1265 C C . VAL A 1 167 ? 18.590 -51.638 -59.082 1.00 55.31 167 VAL A C 1
ATOM 1267 O O . VAL A 1 167 ? 18.806 -51.786 -60.283 1.00 55.31 167 VAL A O 1
ATOM 1270 N N . ASN A 1 168 ? 19.555 -51.696 -58.167 1.00 54.00 168 ASN A N 1
ATOM 1271 C CA . ASN A 1 168 ? 20.937 -52.051 -58.477 1.00 54.00 168 ASN A CA 1
ATOM 1272 C C . ASN A 1 168 ? 21.102 -53.578 -58.349 1.00 54.00 168 ASN A C 1
ATOM 1274 O O . ASN A 1 168 ? 20.907 -54.096 -57.245 1.00 54.00 168 ASN A O 1
ATOM 1278 N N . PRO A 1 169 ? 21.423 -54.325 -59.421 1.00 55.25 169 PRO A N 1
ATOM 1279 C CA . PRO A 1 169 ? 21.676 -55.750 -59.326 1.00 55.25 169 PRO A CA 1
ATOM 1280 C C . PRO A 1 169 ? 23.168 -56.050 -59.123 1.00 55.25 169 PRO A C 1
ATOM 1282 O O . PRO A 1 169 ? 24.026 -55.572 -59.859 1.00 55.25 169 PRO A O 1
ATOM 1285 N N . SER A 1 170 ? 23.417 -56.967 -58.187 1.00 45.22 170 SER A N 1
ATOM 1286 C CA . SER A 1 170 ? 24.493 -57.967 -58.246 1.00 45.22 170 SER A CA 1
ATOM 1287 C C . SER A 1 170 ? 25.925 -57.532 -57.898 1.00 45.22 170 SER A C 1
ATOM 1289 O O . SER A 1 170 ? 26.719 -57.157 -58.754 1.00 45.22 170 SER A O 1
ATOM 1291 N N . MET A 1 171 ? 26.307 -57.789 -56.642 1.00 52.00 171 MET A N 1
ATOM 1292 C CA . MET A 1 171 ? 27.640 -58.314 -56.310 1.00 52.00 171 MET A CA 1
ATOM 1293 C C . MET A 1 171 ? 27.562 -59.851 -56.235 1.00 52.00 171 MET A C 1
ATOM 1295 O O . MET A 1 171 ? 26.615 -60.365 -55.634 1.00 52.00 171 MET A O 1
ATOM 1299 N N . PRO A 1 172 ? 28.515 -60.598 -56.821 1.00 66.94 172 PRO A N 1
ATOM 1300 C CA . PRO A 1 172 ? 28.596 -62.046 -56.658 1.00 66.94 172 PRO A CA 1
ATOM 1301 C C . PRO A 1 172 ? 29.214 -62.431 -55.298 1.00 66.94 172 PRO A C 1
ATOM 1303 O O . PRO A 1 172 ? 29.907 -61.619 -54.680 1.00 66.94 172 PRO A O 1
ATOM 1306 N N . PRO A 1 173 ? 28.985 -63.669 -54.824 1.00 59.66 173 PRO A N 1
ATOM 1307 C CA . PRO A 1 173 ? 29.507 -64.141 -53.549 1.00 59.66 173 PRO A CA 1
ATOM 1308 C C . PRO A 1 173 ? 30.986 -64.528 -53.668 1.00 59.66 173 PRO A C 1
ATOM 1310 O O . PRO A 1 173 ? 31.351 -65.367 -54.491 1.00 59.66 173 PRO A O 1
ATOM 1313 N N . SER A 1 174 ? 31.823 -63.980 -52.791 1.00 55.31 174 SER A N 1
ATOM 1314 C CA . SER A 1 174 ? 33.134 -64.558 -52.490 1.00 55.31 174 SER A CA 1
ATOM 1315 C C . SER A 1 174 ? 32.979 -65.471 -51.281 1.00 55.31 174 SER A C 1
ATOM 1317 O O . SER A 1 174 ? 32.849 -65.000 -50.154 1.00 55.31 174 SER A O 1
ATOM 1319 N N . GLY A 1 175 ? 32.941 -66.777 -51.533 1.00 61.31 175 GLY A N 1
ATOM 1320 C CA . GLY A 1 175 ? 33.137 -67.794 -50.509 1.00 61.31 175 GLY A CA 1
ATOM 1321 C C . GLY A 1 175 ? 34.607 -68.199 -50.442 1.00 61.31 175 GLY A C 1
ATOM 1322 O O . GLY A 1 175 ? 35.162 -68.620 -51.456 1.00 61.31 175 GLY A O 1
ATOM 1323 N N . GLN A 1 176 ? 35.209 -68.057 -49.262 1.00 47.06 176 GLN A N 1
ATOM 1324 C CA . GLN A 1 176 ? 35.998 -69.062 -48.534 1.00 47.06 176 GLN A CA 1
ATOM 1325 C C . GLN A 1 176 ? 36.458 -68.468 -47.205 1.00 47.06 176 GLN A C 1
ATOM 1327 O O . GLN A 1 176 ? 36.939 -67.314 -47.216 1.00 47.06 176 GLN A O 1
#

Radius of gyration: 43.52 Å; chains: 1; bounding box: 72×82×168 Å

pLDDT: mean 70.21, std 20.36, range [31.94, 97.5]

Foldseek 3Di:
DDDDDDDDDDDDDDDDPPDPDDPDPPPPQPWWKKKKWKAKPWAKKKKWKWAAAPPDTDIDIDIDTPGDMDIDTGQWMKMKMWTPAQWIKMKMFMDIPNHTQEIEIDGAGGFMWIWIDPGPPDHTYIDGDCPDRCPPDPPPPPDDPPDPPDPDPDDDDDDDDPDDDDDDDDDDDDDD

Secondary structure (DSSP, 8-state):
------------------------------PEEEEEEEEESS-EEEEEEEEEETTEEEEEEEEEESSEEEEEEESEEEEEEEE-SSEEEEEEEEEETTEEEEEEEEEEES-EEEEEE-GGGS--EEEE-----------PPPPPP--------S---PPPP---PPPPP-PPP---